Protein AF-A0AAV8ZJB0-F1 (afdb_monomer_lite)

Radius of gyration: 36.7 Å; chains: 1; bounding box: 81×64×107 Å

Sequence (164 aa):
MRLKRAVAIFGSLIIILVVFIMYTAKDLTGFPNRKSSIAQDFEDNKWLHFEDRIKQLEDDLNKHHNAVFEIKEAMKNMLQPSSSTHSLKNKSVPFAANASRKRFAVSEMMYDVSCPIQVNFVPTTNVQMLDLYKTLSFENIDGGPWKQGWRIEVDEKTGTGTTS

pLDDT: mean 71.05, std 18.69, range [31.94, 96.5]

Structure (mmCIF, N/CA/C/O backbone):
data_AF-A0AAV8ZJB0-F1
#
_entry.id   AF-A0AAV8ZJB0-F1
#
loop_
_atom_site.group_PDB
_atom_site.id
_atom_site.type_symbol
_atom_site.label_atom_id
_atom_site.label_alt_id
_atom_site.label_comp_id
_atom_site.label_asym_id
_atom_site.label_entity_id
_atom_site.label_seq_id
_atom_site.pdbx_PDB_ins_code
_atom_site.Cartn_x
_atom_site.Cartn_y
_atom_site.Cartn_z
_atom_site.occupancy
_atom_site.B_iso_or_equiv
_atom_site.auth_seq_id
_atom_site.auth_comp_id
_atom_site.auth_asym_id
_atom_site.auth_atom_id
_atom_site.pdbx_PDB_model_num
ATOM 1 N N . MET A 1 1 ? 44.303 39.903 21.832 1.00 56.16 1 MET A N 1
ATOM 2 C CA . MET A 1 1 ? 44.467 38.438 21.626 1.00 56.16 1 MET A CA 1
ATOM 3 C C . MET A 1 1 ? 43.219 37.614 21.954 1.00 56.16 1 MET A C 1
ATOM 5 O O . MET A 1 1 ? 42.983 36.633 21.266 1.00 56.16 1 MET A O 1
ATOM 9 N N . ARG A 1 2 ? 42.396 37.998 22.946 1.00 60.81 2 ARG A N 1
ATOM 10 C CA . ARG A 1 2 ? 41.149 37.285 23.299 1.00 60.81 2 ARG A CA 1
ATOM 11 C C . ARG A 1 2 ? 40.050 37.382 22.228 1.00 60.81 2 ARG A C 1
ATOM 13 O O . ARG A 1 2 ? 39.393 36.389 21.964 1.00 60.81 2 ARG A O 1
ATOM 20 N N . LEU A 1 3 ? 39.946 38.523 21.538 1.00 67.56 3 LEU A N 1
ATOM 21 C CA . LEU A 1 3 ? 38.965 38.731 20.462 1.00 67.56 3 LEU A CA 1
ATOM 22 C C . LEU A 1 3 ? 39.225 37.833 19.237 1.00 67.56 3 LEU A C 1
ATOM 24 O O . LEU A 1 3 ? 38.310 37.200 18.733 1.00 67.56 3 LEU A O 1
ATOM 28 N N . LYS A 1 4 ? 40.492 37.689 18.819 1.00 74.00 4 LYS A N 1
ATOM 29 C CA . LYS A 1 4 ? 40.881 36.781 17.721 1.00 74.00 4 LYS A CA 1
ATOM 30 C C . LYS A 1 4 ? 40.613 35.308 18.064 1.00 74.00 4 LYS A C 1
ATOM 32 O O . LYS A 1 4 ? 40.209 34.542 17.200 1.00 74.00 4 LYS A O 1
ATOM 37 N N . ARG A 1 5 ? 40.799 34.926 19.335 1.00 75.50 5 ARG A N 1
ATOM 38 C CA . ARG A 1 5 ? 40.480 33.579 19.837 1.00 75.50 5 ARG A CA 1
ATOM 39 C C . ARG A 1 5 ? 38.969 33.342 19.915 1.00 75.50 5 ARG A C 1
ATOM 41 O O . ARG A 1 5 ? 38.524 32.274 19.527 1.00 75.50 5 ARG A O 1
ATOM 48 N N . ALA A 1 6 ? 38.187 34.338 20.336 1.00 76.88 6 ALA A N 1
ATOM 49 C CA . ALA A 1 6 ? 36.728 34.252 20.349 1.00 76.88 6 ALA A CA 1
ATOM 50 C C . ALA A 1 6 ? 36.163 34.075 18.932 1.00 76.88 6 ALA A C 1
ATOM 52 O O . ALA A 1 6 ? 35.392 33.153 18.702 1.00 76.88 6 ALA A O 1
ATOM 53 N N . VAL A 1 7 ? 36.618 34.876 17.962 1.00 82.75 7 VAL A N 1
ATOM 54 C CA . VAL A 1 7 ? 36.189 34.756 16.555 1.00 82.75 7 VAL A CA 1
ATOM 55 C C . VAL A 1 7 ? 36.525 33.377 15.975 1.00 82.75 7 VAL A C 1
ATOM 57 O O . VAL A 1 7 ? 35.694 32.786 15.293 1.00 82.75 7 VAL A O 1
ATOM 60 N N . ALA A 1 8 ? 37.698 32.821 16.295 1.00 86.12 8 ALA A N 1
ATOM 61 C CA . ALA A 1 8 ? 38.072 31.474 15.862 1.00 86.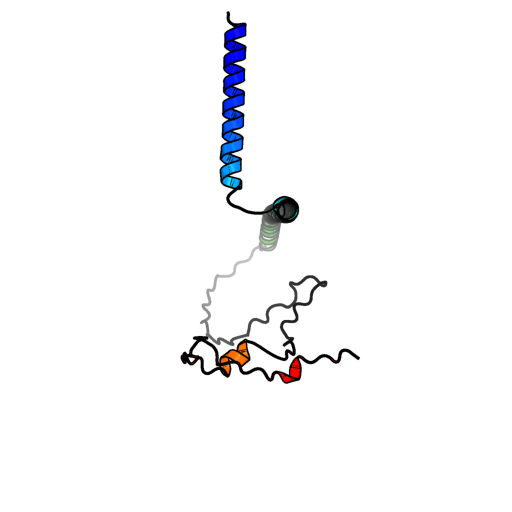12 8 ALA A CA 1
ATOM 62 C C . ALA A 1 8 ? 37.187 30.376 16.486 1.00 86.12 8 ALA A C 1
ATOM 64 O O . ALA A 1 8 ? 36.803 29.431 15.800 1.00 86.12 8 ALA A O 1
ATOM 65 N N . ILE A 1 9 ? 36.830 30.512 17.768 1.00 87.38 9 ILE A N 1
ATOM 66 C CA . ILE A 1 9 ? 35.954 29.560 18.466 1.00 87.38 9 ILE A CA 1
ATOM 67 C C . ILE A 1 9 ? 34.535 29.614 17.891 1.00 87.38 9 ILE A C 1
ATOM 69 O O . ILE A 1 9 ? 33.976 28.569 17.570 1.00 87.38 9 ILE A O 1
ATOM 73 N N . PHE A 1 10 ? 33.980 30.813 17.692 1.00 90.06 10 PHE A N 1
ATOM 74 C CA . PHE A 1 10 ? 32.662 30.984 17.074 1.00 90.06 10 PHE A CA 1
ATOM 75 C C . PHE A 1 10 ? 32.628 30.459 15.633 1.00 90.06 10 PHE A C 1
ATOM 77 O O . PHE A 1 10 ? 31.677 29.777 15.261 1.00 90.06 10 PHE A O 1
ATOM 84 N N . GLY A 1 11 ? 33.680 30.702 14.844 1.00 89.44 11 GLY A N 1
ATOM 85 C CA . GLY A 1 11 ? 33.794 30.162 13.487 1.00 89.44 11 GLY A CA 1
ATOM 86 C C . GLY A 1 11 ? 33.815 28.631 13.458 1.00 89.44 11 GLY A C 1
ATOM 87 O O . GLY A 1 11 ? 33.096 28.024 12.670 1.00 89.44 11 GLY A O 1
ATOM 88 N N . SER A 1 12 ? 34.573 28.003 14.362 1.00 91.62 12 SER A N 1
ATOM 89 C CA . SER A 1 12 ? 34.604 26.540 14.500 1.00 91.62 12 SER A CA 1
ATOM 90 C C . SER A 1 12 ? 33.231 25.967 14.870 1.00 91.62 12 SER A C 1
ATOM 92 O O . SER A 1 12 ? 32.779 24.998 14.267 1.00 91.62 12 SER A O 1
ATOM 94 N N . LEU A 1 13 ? 32.519 26.611 15.801 1.00 93.31 13 LEU A N 1
ATOM 95 C CA . LEU A 1 13 ? 31.187 26.185 16.239 1.00 93.31 13 LEU A CA 1
ATOM 96 C C . LEU A 1 13 ? 30.162 26.233 15.095 1.00 93.31 13 LEU A C 1
ATOM 98 O O . LEU A 1 13 ? 29.385 25.297 14.923 1.00 93.31 13 LEU A O 1
ATOM 102 N N . ILE A 1 14 ? 30.208 27.284 14.272 1.00 93.62 14 ILE A N 1
ATOM 103 C CA . ILE A 1 14 ? 29.358 27.414 13.081 1.00 93.62 14 ILE A CA 1
ATOM 104 C C . ILE A 1 14 ? 29.688 26.322 12.059 1.00 93.62 14 ILE A C 1
ATOM 106 O O . ILE A 1 14 ? 28.777 25.703 11.519 1.00 93.62 14 ILE A O 1
ATOM 110 N N . ILE A 1 15 ? 30.971 26.038 11.818 1.00 93.25 15 ILE A N 1
ATOM 111 C CA . ILE A 1 15 ? 31.389 24.979 10.888 1.00 93.25 15 ILE A CA 1
ATOM 112 C C . ILE A 1 15 ? 30.902 23.607 11.369 1.00 93.25 15 ILE A C 1
ATOM 114 O O . ILE A 1 15 ? 30.358 22.846 10.573 1.00 93.25 15 ILE A O 1
ATOM 118 N N . ILE A 1 16 ? 31.033 23.303 12.663 1.00 93.88 16 ILE A N 1
ATOM 119 C CA . ILE A 1 16 ? 30.534 22.050 13.249 1.00 93.88 16 ILE A CA 1
ATOM 120 C C . ILE A 1 16 ? 29.013 21.945 13.083 1.00 93.88 16 ILE A C 1
ATOM 122 O O . ILE A 1 16 ? 28.514 20.896 12.683 1.00 93.88 16 ILE A O 1
ATOM 126 N N . LEU A 1 17 ? 28.280 23.034 13.328 1.00 93.44 17 LEU A N 1
ATOM 127 C CA . LEU A 1 17 ? 26.827 23.083 13.161 1.00 93.44 17 LEU A CA 1
ATOM 128 C C . LEU A 1 17 ? 26.417 22.859 11.695 1.00 93.44 17 LEU A C 1
ATOM 130 O O . LEU A 1 17 ? 25.499 22.089 11.425 1.00 93.44 17 LEU A O 1
ATOM 134 N N . VAL A 1 18 ? 27.135 23.455 10.740 1.00 92.44 18 VAL A N 1
ATOM 135 C CA . VAL A 1 18 ? 26.908 23.244 9.299 1.00 92.44 18 VAL A CA 1
ATOM 136 C C . VAL A 1 18 ? 27.193 21.796 8.892 1.00 92.44 18 VAL A C 1
ATOM 138 O O . VAL A 1 18 ? 26.409 21.203 8.152 1.00 92.44 18 VAL A O 1
ATOM 141 N N . VAL A 1 19 ? 28.275 21.195 9.394 1.00 91.19 19 VAL A N 1
ATOM 142 C CA . VAL A 1 19 ? 28.604 19.783 9.135 1.00 91.19 19 VAL A CA 1
ATOM 143 C C . VAL A 1 19 ? 27.541 18.857 9.725 1.00 91.19 19 VAL A C 1
ATOM 145 O O . VAL A 1 19 ? 27.148 17.899 9.063 1.00 91.19 19 VAL A O 1
ATOM 148 N N . PHE A 1 20 ? 27.029 19.163 10.919 1.00 90.31 20 PHE A N 1
ATOM 149 C CA . PHE A 1 20 ? 25.952 18.406 11.555 1.00 90.31 20 PHE A CA 1
ATOM 150 C C . PHE A 1 20 ? 24.658 18.455 10.732 1.00 90.31 20 PHE A C 1
ATOM 152 O O . PHE A 1 20 ? 24.091 17.406 10.445 1.00 90.31 20 PHE A O 1
ATOM 159 N N . ILE A 1 21 ? 24.240 19.641 10.269 1.00 87.38 21 ILE A N 1
ATOM 160 C CA . ILE A 1 21 ? 23.072 19.794 9.382 1.00 87.38 21 ILE A CA 1
ATOM 161 C C . ILE A 1 21 ? 23.279 19.043 8.064 1.00 87.38 21 ILE A C 1
ATOM 163 O O . ILE A 1 21 ? 22.363 18.399 7.564 1.00 87.38 21 ILE A O 1
ATOM 167 N N . MET A 1 22 ? 24.479 19.096 7.483 1.00 86.19 22 MET A N 1
ATOM 168 C CA . MET A 1 22 ? 24.762 18.363 6.250 1.00 86.19 22 MET A CA 1
ATOM 169 C C . MET A 1 22 ? 24.740 16.843 6.478 1.00 86.19 22 MET A C 1
ATOM 171 O O . MET A 1 22 ? 24.302 16.107 5.599 1.00 86.19 22 MET A O 1
ATOM 175 N N . TYR A 1 23 ? 25.207 16.366 7.634 1.00 85.44 23 TYR A N 1
ATOM 176 C CA . TYR A 1 23 ? 25.186 14.950 8.000 1.00 85.44 23 TYR A CA 1
ATOM 177 C C . TYR A 1 23 ? 23.753 14.440 8.188 1.00 85.44 23 TYR A C 1
ATOM 179 O O . TYR A 1 23 ? 23.383 13.440 7.579 1.00 85.44 23 TYR A O 1
ATOM 187 N N . THR A 1 24 ? 22.917 15.168 8.936 1.00 78.31 24 THR A N 1
ATOM 188 C CA . THR A 1 24 ? 21.497 14.818 9.102 1.00 78.31 24 THR A CA 1
ATOM 189 C C . THR A 1 24 ? 20.728 14.927 7.785 1.00 78.31 24 THR A C 1
ATOM 191 O O . THR A 1 24 ? 19.907 14.069 7.477 1.00 78.31 24 THR A O 1
ATOM 194 N N . ALA A 1 25 ? 21.039 15.921 6.947 1.00 75.19 25 ALA A N 1
ATOM 195 C CA . ALA A 1 25 ? 20.484 16.019 5.601 1.00 75.19 25 ALA A CA 1
ATOM 196 C C . ALA A 1 25 ? 20.917 14.845 4.713 1.00 75.19 25 ALA A C 1
ATOM 198 O O . ALA A 1 25 ? 20.111 14.374 3.919 1.00 75.19 25 ALA A O 1
ATOM 199 N N . LYS A 1 26 ? 22.154 14.342 4.848 1.00 71.19 26 LYS A N 1
ATOM 200 C CA . LYS A 1 26 ? 22.612 13.156 4.114 1.00 71.19 26 LYS A CA 1
ATOM 201 C C . LYS A 1 26 ? 21.835 11.899 4.507 1.00 71.19 26 LYS A C 1
ATOM 203 O O . LYS A 1 26 ? 21.437 11.162 3.606 1.00 71.19 26 LYS A O 1
ATOM 208 N N . ASP A 1 27 ? 21.551 11.725 5.798 1.00 66.56 27 ASP A N 1
ATOM 209 C CA . ASP A 1 27 ? 20.654 10.672 6.303 1.00 66.56 27 ASP A CA 1
ATOM 210 C C . ASP A 1 27 ? 19.227 10.819 5.738 1.00 66.56 27 ASP A C 1
ATOM 212 O O . ASP A 1 27 ? 18.593 9.832 5.375 1.00 66.56 27 ASP A O 1
ATOM 216 N N . LEU A 1 28 ? 18.743 12.054 5.550 1.00 57.72 28 LEU A N 1
ATOM 217 C CA . LEU A 1 28 ? 17.454 12.334 4.898 1.00 57.72 28 LEU A CA 1
ATOM 218 C C . LEU A 1 28 ? 17.483 12.210 3.360 1.00 57.72 28 LEU A C 1
ATOM 220 O O . LEU A 1 28 ? 16.437 12.025 2.737 1.00 57.72 28 LEU A O 1
ATOM 224 N N . THR A 1 29 ? 18.649 12.314 2.714 1.00 56.25 29 THR A N 1
ATOM 225 C CA . THR A 1 29 ? 18.777 12.222 1.245 1.00 56.25 29 THR A CA 1
ATOM 226 C C . THR A 1 29 ? 18.780 10.790 0.700 1.00 56.25 29 THR A C 1
ATOM 228 O O . THR A 1 29 ? 18.816 10.613 -0.516 1.00 56.25 29 THR A O 1
ATOM 231 N N . GLY A 1 30 ? 18.635 9.772 1.559 1.00 56.34 30 GLY A N 1
ATOM 232 C CA . GLY A 1 30 ? 18.388 8.366 1.193 1.00 56.34 30 GLY A CA 1
ATOM 233 C C . GLY A 1 30 ? 17.010 8.058 0.567 1.00 56.34 30 GLY A C 1
ATOM 234 O O . GLY A 1 30 ? 16.672 6.886 0.442 1.00 56.34 30 GLY A O 1
ATOM 235 N N . PHE A 1 31 ? 16.275 9.095 0.124 1.00 49.78 31 PHE A N 1
ATOM 236 C CA . PHE A 1 31 ? 14.951 9.141 -0.537 1.00 49.78 31 PHE A CA 1
ATOM 237 C C . PHE A 1 31 ? 13.689 8.927 0.341 1.00 49.78 31 PHE A C 1
ATOM 239 O O . PHE A 1 31 ? 13.738 8.125 1.268 1.00 49.78 31 PHE A O 1
ATOM 246 N N . PRO A 1 32 ? 12.508 9.519 -0.009 1.00 56.25 32 PRO A N 1
ATOM 247 C CA . PRO A 1 32 ? 12.235 10.454 -1.112 1.00 56.25 32 PRO A CA 1
ATOM 248 C C . PRO A 1 32 ? 11.361 11.692 -0.777 1.00 56.25 32 PRO A C 1
ATOM 250 O O . PRO A 1 32 ? 10.536 11.716 0.127 1.00 56.25 32 PRO A O 1
ATOM 253 N N . ASN A 1 33 ? 11.393 12.622 -1.736 1.00 43.00 33 ASN A N 1
ATOM 254 C CA . ASN A 1 33 ? 10.253 13.396 -2.237 1.00 43.00 33 ASN A CA 1
ATOM 255 C C . ASN A 1 33 ? 9.746 14.610 -1.440 1.00 43.00 33 ASN A C 1
ATOM 257 O O . ASN A 1 33 ? 9.177 14.515 -0.361 1.00 43.00 33 ASN A O 1
ATOM 261 N N . ARG A 1 34 ? 9.695 15.732 -2.165 1.00 46.00 34 ARG A N 1
ATOM 262 C CA . ARG A 1 34 ? 8.946 16.984 -1.929 1.00 46.00 34 ARG A CA 1
ATOM 263 C C . ARG A 1 34 ? 7.438 16.809 -1.616 1.00 46.00 34 ARG A C 1
ATOM 265 O O . ARG A 1 34 ? 6.736 17.799 -1.455 1.00 46.00 34 ARG A O 1
ATOM 272 N N . LYS A 1 35 ? 6.940 15.567 -1.556 1.00 48.97 35 LYS A N 1
ATOM 273 C CA . LYS A 1 35 ? 5.609 15.181 -1.065 1.00 48.97 35 LYS A CA 1
ATOM 274 C C . LYS A 1 35 ? 5.538 15.132 0.465 1.00 48.97 35 LYS A C 1
ATOM 276 O O . LYS A 1 35 ? 4.428 15.120 0.987 1.00 48.97 35 LYS A O 1
ATOM 281 N N . SER A 1 36 ? 6.678 15.120 1.166 1.00 55.78 36 SER A N 1
ATOM 282 C CA . SER A 1 36 ? 6.693 15.061 2.627 1.00 55.78 36 SER A CA 1
ATOM 283 C C . SER A 1 36 ? 6.035 16.282 3.255 1.00 55.78 36 SER A C 1
ATOM 285 O O . SER A 1 36 ? 5.207 16.068 4.105 1.00 55.78 36 SER A O 1
ATOM 287 N N . SER A 1 37 ? 6.260 17.521 2.800 1.00 58.62 37 SER A N 1
ATOM 288 C CA . SER A 1 37 ? 5.660 18.700 3.464 1.00 58.62 37 SER A CA 1
ATOM 289 C C . SER A 1 37 ? 4.126 18.661 3.498 1.00 58.62 37 SER A C 1
ATOM 291 O O . SER A 1 37 ? 3.552 18.810 4.559 1.00 58.62 37 SER A O 1
ATOM 293 N N . ILE A 1 38 ? 3.451 18.383 2.375 1.00 58.09 38 ILE A N 1
ATOM 294 C CA . ILE A 1 38 ? 1.973 18.365 2.329 1.00 58.09 38 ILE A CA 1
ATOM 295 C C . ILE A 1 38 ? 1.403 17.126 3.037 1.00 58.09 38 ILE A C 1
ATOM 297 O O . ILE A 1 38 ? 0.360 17.205 3.680 1.00 58.09 38 ILE A O 1
ATOM 301 N N . ALA A 1 39 ? 2.071 15.973 2.926 1.00 62.38 39 ALA A N 1
ATOM 302 C CA . ALA A 1 39 ? 1.658 14.765 3.638 1.00 62.38 39 ALA A CA 1
ATOM 303 C C . ALA A 1 39 ? 1.926 14.865 5.149 1.00 62.38 39 ALA A C 1
ATOM 305 O O . ALA A 1 39 ? 1.146 14.348 5.935 1.00 62.38 39 ALA A O 1
ATOM 306 N N . GLN A 1 40 ? 2.996 15.550 5.544 1.00 66.06 40 GLN A N 1
ATOM 307 C CA . GLN A 1 40 ? 3.388 15.803 6.925 1.00 66.06 40 GLN A CA 1
ATOM 308 C C . GLN A 1 40 ? 2.458 16.836 7.553 1.00 66.06 40 GLN A C 1
ATOM 310 O O . GLN A 1 40 ? 1.916 16.553 8.607 1.00 66.06 40 GLN A O 1
ATOM 315 N N . ASP A 1 41 ? 2.127 17.927 6.853 1.00 65.25 41 ASP A N 1
ATOM 316 C CA . ASP A 1 41 ? 1.102 18.875 7.303 1.00 65.25 41 ASP A CA 1
ATOM 317 C C . ASP A 1 41 ? -0.262 18.172 7.459 1.00 65.25 41 ASP A C 1
ATOM 319 O O . ASP A 1 41 ? -0.995 18.419 8.414 1.00 65.25 41 ASP A O 1
ATOM 323 N N . PHE A 1 42 ? -0.632 17.260 6.553 1.00 68.62 42 PHE A N 1
ATOM 324 C CA . PHE A 1 42 ? -1.878 16.489 6.663 1.00 68.62 42 PHE A CA 1
ATOM 325 C C . PHE A 1 42 ? -1.866 15.495 7.837 1.00 68.62 42 PHE A C 1
ATOM 327 O O . PHE A 1 42 ? -2.870 15.371 8.541 1.00 68.62 42 PHE A O 1
ATOM 334 N N . GLU A 1 43 ? -0.750 14.804 8.075 1.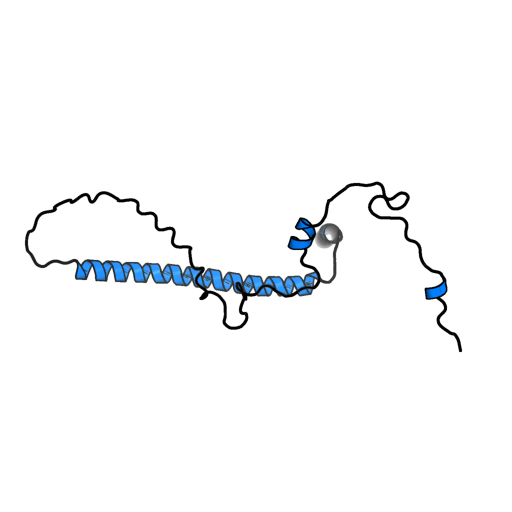00 73.06 43 GLU A N 1
ATOM 335 C CA . GLU A 1 43 ? -0.590 13.904 9.223 1.00 73.06 43 GLU A CA 1
ATOM 336 C C . GLU A 1 43 ? -0.528 14.674 10.550 1.00 73.06 43 GLU A C 1
ATOM 338 O O . GLU A 1 43 ? -1.162 14.241 11.507 1.00 73.06 43 GLU A O 1
ATOM 343 N N . ASP A 1 44 ? 0.091 15.855 10.593 1.00 75.00 44 ASP A N 1
ATOM 344 C CA . ASP A 1 44 ? 0.116 16.737 11.765 1.00 75.00 44 ASP A CA 1
ATOM 345 C C . ASP A 1 44 ? -1.297 17.246 12.104 1.00 75.00 44 ASP A C 1
ATOM 347 O O . ASP A 1 44 ? -1.711 17.232 13.263 1.00 75.00 44 ASP A O 1
ATOM 351 N N . ASN A 1 45 ? -2.097 17.610 11.094 1.00 75.69 45 ASN A N 1
ATOM 352 C CA . ASN A 1 45 ? -3.502 17.993 11.290 1.00 75.69 45 ASN A CA 1
ATOM 353 C C . ASN A 1 45 ? -4.363 16.827 11.808 1.00 75.69 45 ASN A C 1
ATOM 355 O O . ASN A 1 45 ? -5.246 17.025 12.647 1.00 75.69 45 ASN A O 1
ATOM 359 N N . LYS A 1 46 ? -4.113 15.597 11.340 1.00 79.56 46 LYS A N 1
ATOM 360 C CA . LYS A 1 46 ? -4.788 14.398 11.867 1.00 79.56 46 LYS A CA 1
ATOM 361 C C . LYS A 1 46 ? -4.335 14.095 13.287 1.00 79.56 46 LYS A C 1
ATOM 363 O O . LYS A 1 46 ? -5.169 13.755 14.122 1.00 79.56 46 LYS A O 1
ATOM 368 N N . TRP A 1 47 ? -3.042 14.235 13.559 1.00 86.19 47 TRP A N 1
ATOM 369 C CA . TRP A 1 47 ? -2.451 14.003 14.868 1.00 86.19 47 TRP A CA 1
ATOM 370 C C . TRP A 1 47 ? -3.026 14.952 15.919 1.00 86.19 47 TRP A C 1
ATOM 372 O O . TRP A 1 47 ? -3.477 14.494 16.965 1.00 86.19 47 TRP A O 1
ATOM 382 N N . LEU A 1 48 ? -3.126 16.247 15.604 1.00 79.31 48 LEU A N 1
ATOM 383 C CA . LEU A 1 48 ? -3.749 17.241 16.483 1.00 79.31 48 LEU A CA 1
ATOM 384 C C . LEU A 1 48 ? -5.202 16.892 16.814 1.00 79.31 48 LEU A C 1
ATOM 386 O O . LEU A 1 48 ? -5.617 17.005 17.965 1.00 79.31 48 LEU A O 1
ATOM 390 N N . HIS A 1 49 ? -5.969 16.421 15.827 1.00 82.06 49 HIS A N 1
ATOM 391 C CA . HIS A 1 49 ? -7.335 15.970 16.077 1.00 82.06 49 HIS A CA 1
ATOM 392 C C . HIS A 1 49 ? -7.365 14.722 16.973 1.00 82.06 49 HIS A C 1
ATOM 394 O O . HIS A 1 49 ? -8.226 14.621 17.838 1.00 82.06 49 HIS A O 1
ATOM 400 N N . PHE A 1 50 ? -6.436 13.774 16.820 1.00 89.44 50 PHE A N 1
ATOM 401 C CA . PHE A 1 50 ? -6.366 12.611 17.712 1.00 89.44 50 PHE A CA 1
ATOM 402 C C . PHE A 1 50 ? -5.977 12.980 19.141 1.00 89.44 50 PHE A C 1
ATOM 404 O O . PHE A 1 50 ? -6.567 12.453 20.081 1.00 89.44 50 PHE A O 1
ATOM 411 N N . GLU A 1 51 ? -5.031 13.895 19.314 1.00 88.19 51 GLU A N 1
ATOM 412 C CA . GLU A 1 51 ? -4.601 14.347 20.633 1.00 88.19 51 GLU A CA 1
ATOM 413 C C . GLU A 1 51 ? -5.721 15.086 21.376 1.00 88.19 51 GLU A C 1
ATOM 415 O O . GLU A 1 51 ? -5.981 14.793 22.544 1.00 88.19 51 GLU A O 1
ATOM 420 N N . ASP A 1 52 ? -6.464 15.953 20.682 1.00 89.19 52 ASP A N 1
ATOM 421 C CA . ASP A 1 52 ? -7.651 16.611 21.236 1.00 89.19 52 ASP A CA 1
ATOM 422 C C . ASP A 1 52 ? -8.720 15.592 21.661 1.00 89.19 52 ASP A C 1
ATOM 424 O O . ASP A 1 52 ? -9.269 15.675 22.759 1.00 89.19 52 ASP A O 1
ATOM 428 N N . ARG A 1 53 ? -8.948 14.549 20.850 1.00 90.44 53 ARG A N 1
ATOM 429 C CA . ARG A 1 53 ? -9.887 13.464 21.182 1.00 90.44 53 ARG A CA 1
ATOM 430 C C . ARG A 1 53 ? -9.443 12.640 22.383 1.00 90.44 53 ARG A C 1
ATOM 432 O O . ARG A 1 53 ? -10.285 12.278 23.199 1.00 90.44 53 ARG A O 1
ATOM 439 N N . ILE A 1 54 ? -8.152 12.338 22.506 1.00 89.44 54 ILE A N 1
ATOM 440 C CA . ILE A 1 54 ? -7.605 11.617 23.664 1.00 89.44 54 ILE A CA 1
ATOM 441 C C . ILE A 1 54 ? -7.772 12.461 24.925 1.00 89.44 54 ILE A C 1
ATOM 443 O O . ILE A 1 54 ? -8.251 11.956 25.937 1.00 89.44 54 ILE A O 1
ATOM 447 N N . LYS A 1 55 ? -7.457 13.755 24.846 1.00 90.06 55 LYS A N 1
ATOM 448 C CA . LYS A 1 55 ? -7.618 14.691 25.958 1.00 90.06 55 LYS A CA 1
ATOM 449 C C . LYS A 1 55 ? -9.082 14.865 26.359 1.00 90.06 55 LYS A C 1
ATOM 451 O O . LYS A 1 55 ? -9.390 14.934 27.544 1.00 90.06 55 LYS A O 1
ATOM 456 N N . GLN A 1 56 ? -9.988 14.881 25.384 1.00 89.44 56 GLN A N 1
ATOM 457 C CA . GLN A 1 56 ? -11.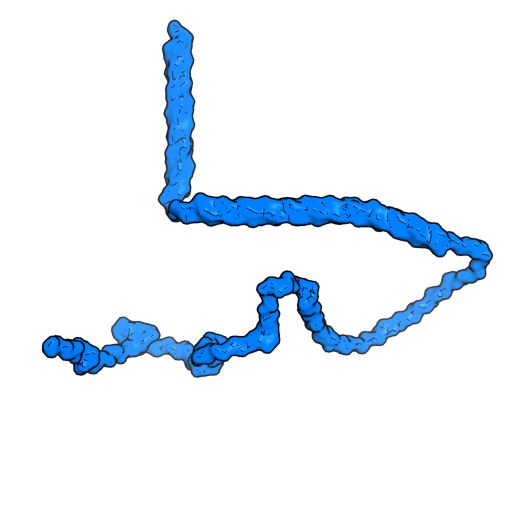428 14.895 25.618 1.00 89.44 56 GLN A CA 1
ATOM 458 C C . GLN A 1 56 ? -11.901 13.609 26.310 1.00 89.44 56 GLN A C 1
ATOM 460 O O . GLN A 1 56 ? -12.713 13.684 27.226 1.00 89.44 56 GLN A O 1
ATOM 465 N N . LEU A 1 57 ? -11.382 12.442 25.912 1.00 89.88 57 LEU A N 1
ATOM 466 C CA . LEU A 1 57 ? -11.674 11.165 26.574 1.00 89.88 57 LEU A CA 1
ATOM 467 C C . LEU A 1 57 ? -11.139 11.120 28.008 1.00 89.88 57 LEU A C 1
ATOM 469 O O . LEU A 1 57 ? -11.798 10.570 28.885 1.00 89.88 57 LEU A O 1
ATOM 473 N N . GLU A 1 58 ? -9.952 11.671 28.250 1.00 87.06 58 GLU A N 1
ATOM 474 C CA . GLU A 1 58 ? -9.364 11.755 29.586 1.00 87.06 58 GLU A CA 1
ATOM 475 C C . GLU A 1 58 ? -10.176 12.682 30.497 1.00 87.06 58 GLU A C 1
ATOM 477 O O . GLU A 1 58 ? -10.496 12.303 31.626 1.00 87.06 58 GLU A O 1
ATOM 482 N N . ASP A 1 59 ? -10.570 13.858 29.996 1.00 86.50 59 ASP A N 1
ATOM 483 C CA . ASP A 1 59 ? -11.428 14.792 30.728 1.00 86.50 59 ASP A CA 1
ATOM 484 C C . ASP A 1 59 ? -12.793 14.162 31.029 1.00 86.50 59 ASP A C 1
ATOM 486 O O . ASP A 1 59 ? -13.254 14.212 32.168 1.00 86.50 59 ASP A O 1
ATOM 490 N N . ASP A 1 60 ? -13.403 13.482 30.052 1.00 83.12 60 ASP A N 1
ATOM 491 C CA . ASP A 1 60 ? -14.681 12.789 30.226 1.00 83.12 60 ASP A CA 1
ATOM 492 C C . ASP A 1 60 ? -14.571 11.634 31.234 1.00 83.12 60 ASP A C 1
ATOM 494 O O . ASP A 1 60 ? -15.372 11.538 32.162 1.00 83.12 60 ASP A O 1
ATOM 498 N N . LEU A 1 61 ? -13.520 10.811 31.161 1.00 80.75 61 LEU A N 1
ATOM 499 C CA . LEU A 1 61 ? -13.275 9.737 32.129 1.00 80.75 61 LEU A CA 1
ATOM 500 C C . LEU A 1 61 ? -13.071 10.281 33.553 1.00 80.75 61 LEU A C 1
ATOM 502 O O . LEU A 1 61 ? -13.605 9.722 34.517 1.00 80.75 61 LEU A O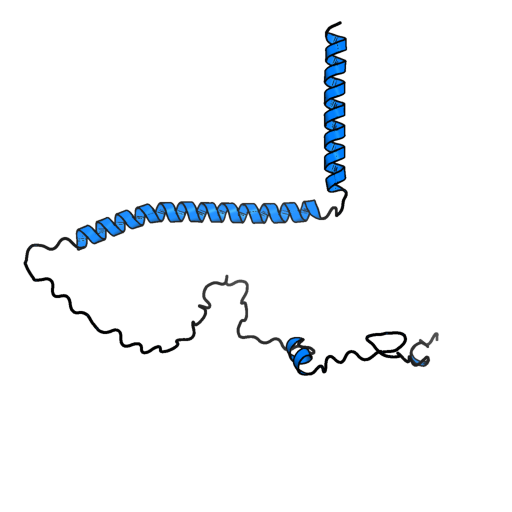 1
ATOM 506 N N . ASN A 1 62 ? -12.333 11.383 33.693 1.00 77.38 62 ASN A N 1
ATOM 507 C CA . ASN A 1 62 ? -12.125 12.052 34.974 1.00 77.38 62 ASN A CA 1
ATOM 508 C C . ASN A 1 62 ? -13.441 12.638 35.522 1.00 77.38 62 ASN A C 1
ATOM 510 O O . ASN A 1 62 ? -13.750 12.508 36.708 1.00 77.38 62 ASN A O 1
ATOM 514 N N . LYS A 1 63 ? -14.280 13.197 34.645 1.00 71.06 63 LYS A N 1
ATOM 515 C CA . LYS A 1 63 ? -15.618 13.705 34.976 1.00 71.06 63 LYS A CA 1
ATOM 516 C C . LYS A 1 63 ? -16.570 12.585 35.394 1.00 71.06 63 LYS A C 1
ATOM 518 O O . LYS A 1 63 ? -17.321 12.728 36.359 1.00 71.06 63 LYS A O 1
ATOM 523 N N . HIS A 1 64 ? -16.486 11.435 34.733 1.00 64.38 64 HIS A N 1
ATOM 524 C CA . HIS A 1 64 ? -17.225 10.235 35.097 1.00 64.38 64 HIS A CA 1
ATOM 525 C C . HIS A 1 64 ? -16.758 9.639 36.434 1.00 64.38 64 HIS A C 1
ATOM 527 O O . HIS A 1 64 ? -17.569 9.025 37.122 1.00 64.38 64 HIS A O 1
ATOM 533 N N . HIS A 1 65 ? -15.515 9.866 36.874 1.00 62.19 65 HIS A N 1
ATOM 534 C CA . HIS A 1 65 ? -15.082 9.473 38.222 1.00 62.19 65 HIS A CA 1
ATOM 535 C C . HIS A 1 65 ? -15.848 10.237 39.320 1.00 62.19 65 HIS A C 1
ATOM 537 O O . HIS A 1 65 ? -16.217 9.648 40.338 1.00 62.19 65 HIS A O 1
ATOM 543 N N . ASN A 1 66 ? -16.190 11.508 39.070 1.00 60.59 66 ASN A N 1
ATOM 544 C CA . ASN A 1 66 ? -17.071 12.291 39.944 1.00 60.59 66 ASN A CA 1
ATOM 545 C C . ASN A 1 66 ? -18.531 11.822 39.864 1.00 60.59 66 ASN A C 1
ATOM 547 O O . ASN A 1 66 ? -19.175 11.653 40.898 1.00 60.59 66 ASN A O 1
ATOM 551 N N . ALA A 1 67 ? -19.036 11.514 38.665 1.00 59.53 67 ALA A N 1
ATOM 552 C CA . ALA A 1 67 ? -20.391 10.980 38.503 1.00 59.53 67 ALA A CA 1
ATOM 553 C C . ALA A 1 67 ? -20.558 9.599 39.168 1.00 59.53 67 ALA A C 1
ATOM 555 O O . ALA A 1 67 ? -21.602 9.302 39.742 1.00 59.53 67 ALA A O 1
ATOM 556 N N . VAL A 1 68 ? -19.522 8.755 39.158 1.00 61.53 68 VAL A N 1
ATOM 557 C CA . VAL A 1 68 ? -19.522 7.460 39.858 1.00 61.53 68 VAL A CA 1
ATOM 558 C C . VAL A 1 68 ? -19.537 7.647 41.378 1.00 61.53 68 VAL A C 1
ATOM 560 O O . VAL A 1 68 ? -20.152 6.835 42.070 1.00 61.53 68 VAL A O 1
ATOM 563 N N . PHE A 1 69 ? -18.933 8.712 41.917 1.00 61.16 69 PHE A N 1
ATOM 564 C CA . PHE A 1 69 ? -19.034 9.043 43.342 1.00 61.16 69 PHE A CA 1
ATOM 565 C C . PHE A 1 69 ? -20.449 9.507 43.717 1.00 61.16 69 PHE A C 1
ATOM 567 O O . PHE A 1 69 ? -21.017 8.993 44.680 1.00 61.16 69 PHE A O 1
ATOM 574 N N . GLU A 1 70 ? -21.061 10.376 42.910 1.00 63.31 70 GLU A N 1
ATOM 575 C CA . GLU A 1 70 ? -22.440 10.841 43.112 1.00 63.31 70 GLU A CA 1
ATOM 576 C C . GLU A 1 70 ? -23.471 9.712 42.959 1.00 63.31 70 GLU A C 1
ATOM 578 O O . GLU A 1 70 ? -24.386 9.597 43.771 1.00 63.31 70 GLU A O 1
ATOM 583 N N . ILE A 1 71 ? -23.299 8.810 41.984 1.00 67.56 71 ILE A N 1
ATOM 584 C CA . ILE A 1 71 ? -24.148 7.616 41.828 1.00 67.56 71 ILE A CA 1
ATOM 585 C C . ILE A 1 71 ? -23.932 6.648 42.996 1.00 67.56 71 ILE A C 1
ATOM 587 O O . ILE A 1 71 ? -24.897 6.075 43.501 1.00 67.56 71 ILE A O 1
ATOM 591 N N . LYS A 1 72 ? -22.693 6.471 43.473 1.00 68.75 72 LYS A N 1
ATOM 592 C CA . LYS A 1 72 ? -22.385 5.646 44.653 1.00 68.75 72 LYS A CA 1
ATOM 593 C C . LYS A 1 72 ? -23.018 6.219 45.922 1.00 68.75 72 LYS A C 1
ATOM 595 O O . LYS A 1 72 ? -23.489 5.450 46.758 1.00 68.75 72 LYS A O 1
ATOM 600 N N . GLU A 1 73 ? -23.062 7.540 46.065 1.00 64.25 73 GLU A N 1
ATOM 601 C CA . GLU A 1 73 ? -23.690 8.222 47.196 1.00 64.25 73 GLU A CA 1
ATOM 602 C C . GLU A 1 73 ? -25.223 8.212 47.099 1.00 64.25 73 GLU A C 1
ATOM 604 O O . GLU A 1 73 ? -25.893 7.882 48.078 1.00 64.25 73 GLU A O 1
ATOM 609 N N . ALA A 1 74 ? -25.793 8.418 45.908 1.00 66.81 74 ALA A N 1
ATOM 610 C CA . ALA A 1 74 ? -27.224 8.263 45.648 1.00 66.81 74 ALA A CA 1
ATOM 611 C C . ALA A 1 74 ? -27.697 6.812 45.857 1.00 66.81 74 ALA A C 1
ATOM 613 O O . ALA A 1 74 ? -28.729 6.581 46.488 1.00 66.81 74 ALA A O 1
ATOM 614 N N . MET A 1 75 ? -26.916 5.818 45.418 1.00 62.72 75 MET A N 1
ATOM 615 C CA . MET A 1 75 ? -27.186 4.396 45.654 1.00 62.72 75 MET A CA 1
ATOM 616 C C . MET A 1 75 ? -27.062 4.041 47.140 1.00 62.72 75 MET A C 1
ATOM 618 O O . MET A 1 75 ? -27.879 3.281 47.649 1.00 62.72 75 MET A O 1
ATOM 622 N N . LYS A 1 76 ? -26.096 4.617 47.870 1.00 63.88 76 LYS A N 1
ATOM 623 C CA . LYS A 1 76 ? -25.953 4.426 49.323 1.00 63.88 76 LYS A CA 1
ATOM 624 C C . LYS A 1 76 ? -27.093 5.081 50.117 1.00 63.88 76 LYS A C 1
ATOM 626 O O . LYS A 1 76 ? -27.518 4.512 51.118 1.00 63.88 76 LYS A O 1
ATOM 631 N N . ASN A 1 77 ? -27.613 6.220 49.658 1.00 60.25 77 ASN A N 1
ATOM 632 C CA . ASN A 1 77 ? -28.763 6.901 50.262 1.00 60.25 77 ASN A CA 1
ATOM 633 C C . ASN A 1 77 ? -30.099 6.209 49.937 1.00 60.25 77 ASN A C 1
ATOM 635 O O . ASN A 1 77 ? -30.986 6.188 50.784 1.00 60.25 77 ASN A O 1
ATOM 639 N N . MET A 1 78 ? -30.236 5.575 48.766 1.00 57.00 78 MET A N 1
ATOM 640 C CA . MET A 1 78 ? -31.400 4.730 48.449 1.00 57.00 78 MET A CA 1
ATOM 641 C C . MET A 1 78 ? -31.335 3.332 49.081 1.00 57.00 78 MET A C 1
ATOM 643 O O . MET A 1 78 ? -32.369 2.703 49.289 1.00 57.00 78 MET A O 1
ATOM 647 N N . LEU A 1 79 ? -30.138 2.849 49.429 1.00 54.34 79 LEU A N 1
ATOM 648 C CA . LEU A 1 79 ? -29.916 1.597 50.157 1.00 54.34 79 LEU A CA 1
ATOM 649 C C . LEU A 1 79 ? -29.846 1.812 51.678 1.00 54.34 79 LEU A C 1
ATOM 651 O O . LEU A 1 79 ? -29.206 1.025 52.369 1.00 54.34 79 LEU A O 1
ATOM 655 N N . GLN A 1 80 ? -30.459 2.875 52.204 1.00 48.25 80 GLN A N 1
ATOM 656 C CA . GLN A 1 80 ? -30.651 3.068 53.639 1.00 48.25 80 GLN A CA 1
ATOM 657 C C . GLN A 1 80 ? -32.031 2.493 54.008 1.00 48.25 80 GLN A C 1
ATOM 659 O O . GLN A 1 80 ? -33.046 3.158 53.797 1.00 48.25 80 GLN A O 1
ATOM 664 N N . PRO A 1 81 ? -32.125 1.245 54.512 1.00 43.47 81 PRO A N 1
ATOM 665 C CA . PRO A 1 81 ? -33.390 0.679 54.933 1.00 43.47 81 PRO A CA 1
ATOM 666 C C . PRO A 1 81 ? -33.688 1.240 56.321 1.00 43.47 81 PRO A C 1
ATOM 668 O O . PRO A 1 81 ? -32.918 1.045 57.266 1.00 43.47 81 PRO A O 1
ATOM 671 N N . SER A 1 82 ? -34.828 1.907 56.462 1.00 41.66 82 SER A N 1
ATOM 672 C CA . SER A 1 82 ? -35.502 1.961 57.749 1.00 41.66 82 SER A CA 1
ATOM 673 C C . SER A 1 82 ? -35.648 0.525 58.269 1.00 41.66 82 SER A C 1
ATOM 675 O O . SER A 1 82 ? -36.151 -0.365 57.589 1.00 41.66 82 SER A O 1
ATOM 677 N N . SER A 1 83 ? -35.097 0.301 59.458 1.00 44.00 83 SER A N 1
ATOM 678 C CA . SER A 1 83 ? -35.345 -0.814 60.375 1.00 44.00 83 SER A CA 1
ATOM 679 C C . SER A 1 83 ? -36.402 -1.845 59.941 1.00 44.00 83 SER A C 1
ATOM 681 O O . SER A 1 83 ? -37.599 -1.608 60.088 1.00 44.00 83 SER A O 1
ATOM 683 N N . SER A 1 84 ? -35.971 -3.035 59.521 1.00 37.38 84 SER A N 1
ATOM 684 C CA . SER A 1 84 ? -36.479 -4.311 60.057 1.00 37.38 84 SER A CA 1
ATOM 685 C C . SER A 1 84 ? -35.759 -5.512 59.428 1.00 37.38 84 SER A C 1
ATOM 687 O O . SER A 1 84 ? -35.727 -5.711 58.220 1.00 37.38 84 SER A O 1
ATOM 689 N N . THR A 1 85 ? -35.136 -6.289 60.312 1.00 38.53 85 THR A N 1
ATOM 690 C CA . THR A 1 85 ? -34.850 -7.729 60.243 1.00 38.53 85 THR A CA 1
ATOM 691 C C . THR A 1 85 ? -35.472 -8.479 59.062 1.00 38.53 85 THR A C 1
ATOM 693 O O . THR A 1 85 ? -36.682 -8.599 59.051 1.00 38.53 85 THR A O 1
ATOM 696 N N . HIS A 1 86 ? -34.674 -9.100 58.177 1.00 34.00 86 HIS A N 1
ATOM 697 C CA . HIS A 1 86 ? -34.956 -10.441 57.625 1.00 34.00 86 HIS A CA 1
ATOM 698 C C . HIS A 1 86 ? -33.720 -11.071 56.934 1.00 34.00 86 HIS A C 1
ATOM 700 O O . HIS A 1 86 ? -33.225 -10.612 55.913 1.00 34.00 86 HIS A O 1
ATOM 706 N N . SER A 1 87 ? -33.238 -12.142 57.576 1.00 31.94 87 SER A N 1
ATOM 707 C CA . SER A 1 87 ? -32.386 -13.266 57.143 1.00 31.94 87 SER A CA 1
ATOM 708 C C . SER A 1 87 ? -31.861 -13.319 55.691 1.00 31.94 87 SER A C 1
ATOM 710 O O . SER A 1 87 ? -32.614 -13.490 54.734 1.00 31.94 87 SER A O 1
ATOM 712 N N . LEU A 1 88 ? -30.524 -13.361 55.578 1.00 45.25 88 LEU A N 1
ATOM 713 C CA . LEU A 1 88 ? -29.776 -13.943 54.457 1.00 45.25 88 LEU A CA 1
ATOM 714 C C . LEU A 1 88 ? -30.264 -15.370 54.155 1.00 45.25 88 LEU A C 1
ATOM 716 O O . LEU A 1 88 ? -30.100 -16.273 54.977 1.00 45.25 88 LEU A O 1
ATOM 720 N N . LYS A 1 89 ? -30.773 -15.600 52.942 1.00 42.28 89 LYS A N 1
ATOM 721 C CA . LYS A 1 89 ? -30.962 -16.946 52.390 1.00 42.28 89 LYS A CA 1
ATOM 722 C C . LYS A 1 89 ? -30.276 -17.042 51.030 1.00 42.28 89 LYS A C 1
ATOM 724 O O . LYS A 1 89 ? -30.840 -16.678 50.002 1.00 42.28 89 LYS A O 1
ATOM 729 N N . ASN A 1 90 ? -29.047 -17.555 51.049 1.00 45.81 90 ASN A N 1
ATOM 730 C CA . ASN A 1 90 ? -28.335 -18.012 49.861 1.00 45.81 90 ASN A CA 1
ATOM 731 C C . ASN A 1 90 ? -29.173 -19.091 49.163 1.00 45.81 90 ASN A C 1
ATOM 733 O O . ASN A 1 90 ? -29.381 -20.173 49.713 1.00 45.81 90 ASN A O 1
ATOM 737 N N . LYS A 1 91 ? -29.638 -18.808 47.946 1.00 40.84 91 LYS A N 1
ATOM 738 C CA . LYS A 1 91 ? -30.083 -19.835 47.002 1.00 40.84 91 LYS A CA 1
ATOM 739 C C . LYS A 1 91 ? -29.115 -19.846 45.830 1.00 40.84 91 LYS A C 1
ATOM 741 O O . LYS A 1 91 ? -29.148 -18.967 44.976 1.00 40.84 91 LYS A O 1
ATOM 746 N N . SER A 1 92 ? -28.251 -20.852 45.822 1.00 45.59 92 SER A N 1
ATOM 747 C CA . SER A 1 92 ? -27.547 -21.309 44.632 1.00 45.59 92 SER A CA 1
ATOM 748 C C . SER A 1 92 ? -28.580 -21.751 43.593 1.00 45.59 92 SER A C 1
ATOM 750 O O . SER A 1 92 ? -29.412 -22.619 43.854 1.00 45.59 92 SER A O 1
ATOM 752 N N . VAL A 1 93 ? -28.548 -21.130 42.416 1.00 44.12 93 VAL A N 1
ATOM 753 C CA . VAL A 1 93 ? -29.318 -21.562 41.245 1.00 44.12 93 VAL A CA 1
ATOM 754 C C . VAL A 1 93 ? -28.335 -22.241 40.286 1.00 44.12 93 VAL A C 1
ATOM 756 O O . VAL A 1 93 ? -27.294 -21.651 39.995 1.00 44.12 93 VAL A O 1
ATOM 759 N N . PRO A 1 94 ? -28.602 -23.473 39.817 1.00 43.97 94 PRO A N 1
ATOM 760 C CA . PRO A 1 94 ? -27.712 -24.162 38.894 1.00 43.97 94 PRO A CA 1
ATOM 761 C 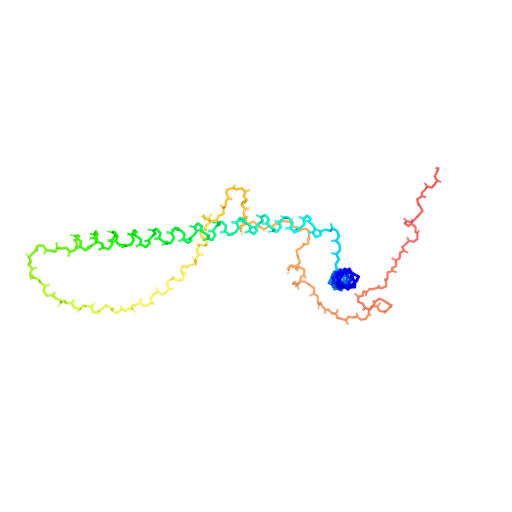C . PRO A 1 94 ? -27.764 -23.501 37.510 1.00 43.97 94 PRO A C 1
ATOM 763 O O . PRO A 1 94 ? -28.833 -23.267 36.948 1.00 43.97 94 PRO A O 1
ATOM 766 N N . PHE A 1 95 ? -26.585 -23.204 36.965 1.00 38.62 95 PHE A N 1
ATOM 767 C CA . PHE A 1 95 ? -26.386 -22.691 35.613 1.00 38.62 95 PHE A CA 1
ATOM 768 C C . PHE A 1 95 ? -26.736 -23.785 34.592 1.00 38.62 95 PHE A C 1
ATOM 770 O O . PHE A 1 95 ? -25.926 -24.661 34.294 1.00 38.62 95 PHE A O 1
ATOM 777 N N . ALA A 1 96 ? -27.963 -23.754 34.071 1.00 41.25 96 ALA A N 1
ATOM 778 C CA . ALA A 1 96 ? -28.348 -24.530 32.901 1.00 41.25 96 ALA A CA 1
ATOM 779 C C . ALA A 1 96 ? -27.820 -23.820 31.644 1.00 41.25 96 ALA A C 1
ATOM 781 O O . ALA A 1 96 ? -28.346 -22.793 31.213 1.00 41.25 96 ALA A O 1
ATOM 782 N N . ALA A 1 97 ? -26.748 -24.368 31.074 1.00 48.69 97 ALA A N 1
ATOM 783 C CA . ALA A 1 97 ? -26.137 -23.908 29.838 1.00 48.69 97 ALA A CA 1
ATOM 784 C C . ALA A 1 97 ? -27.020 -24.252 28.625 1.00 48.69 97 ALA A C 1
ATOM 786 O O . ALA A 1 97 ? -26.803 -25.252 27.952 1.00 48.69 97 ALA A O 1
ATOM 787 N N . ASN A 1 98 ? -27.991 -23.394 28.311 1.00 43.81 98 ASN A N 1
ATOM 788 C CA . ASN A 1 98 ? -28.612 -23.368 26.988 1.00 43.81 98 ASN A CA 1
ATOM 789 C C . ASN A 1 98 ? -27.968 -22.246 26.173 1.00 43.81 98 ASN A C 1
ATOM 791 O O . ASN A 1 98 ? -28.430 -21.107 26.147 1.00 43.81 98 ASN A O 1
ATOM 795 N N . ALA A 1 99 ? -26.855 -22.584 25.519 1.00 47.59 99 ALA A N 1
ATOM 796 C CA . ALA A 1 99 ? -26.153 -21.721 24.580 1.00 47.59 99 ALA A CA 1
ATOM 797 C C . ALA A 1 99 ? -26.970 -21.559 23.285 1.00 47.59 99 ALA A C 1
ATOM 799 O O . ALA A 1 99 ? -26.656 -22.131 22.242 1.00 47.59 99 ALA A O 1
ATOM 800 N N . SER A 1 100 ? -28.023 -20.744 23.330 1.00 46.81 100 SER A N 1
ATOM 801 C CA . SER A 1 100 ? -28.598 -20.155 22.125 1.00 46.81 100 SER A CA 1
ATOM 802 C C . SER A 1 100 ? -27.574 -19.170 21.562 1.00 46.81 100 SER A C 1
ATOM 804 O O . SER A 1 100 ? -27.437 -18.050 22.054 1.00 46.81 100 SER A O 1
ATOM 806 N N . ARG A 1 101 ? -26.813 -19.618 20.558 1.00 51.69 101 ARG A N 1
ATOM 807 C CA . ARG A 1 101 ? -25.841 -18.831 19.791 1.00 51.69 101 ARG A CA 1
ATOM 808 C C . ARG A 1 101 ? -26.571 -17.698 19.059 1.00 51.69 101 ARG A C 1
ATOM 810 O O . ARG A 1 101 ? -26.875 -17.808 17.875 1.00 51.69 101 ARG A O 1
ATOM 817 N N . LYS A 1 102 ? -26.883 -16.609 19.765 1.00 45.19 102 LYS A N 1
ATOM 818 C CA . LYS A 1 102 ? -27.300 -15.357 19.136 1.00 45.19 102 LYS A CA 1
ATOM 819 C C . LYS A 1 102 ? -26.089 -14.831 18.378 1.00 45.19 102 LYS A C 1
ATOM 821 O O . LYS A 1 102 ? -25.083 -14.471 18.983 1.00 45.19 102 LYS A O 1
ATOM 826 N N . ARG A 1 103 ? -26.168 -14.865 17.044 1.00 48.62 103 ARG A N 1
ATOM 827 C CA . ARG A 1 103 ? -25.231 -14.146 16.180 1.00 48.62 103 ARG A CA 1
ATOM 828 C C . ARG A 1 103 ? -25.243 -12.697 16.646 1.00 48.62 103 ARG A C 1
ATOM 830 O O . ARG A 1 103 ? -26.313 -12.106 16.768 1.00 48.62 103 ARG A O 1
ATOM 837 N N . PHE A 1 104 ? -24.067 -12.184 16.974 1.00 44.91 104 PHE A N 1
ATOM 838 C CA . PHE A 1 104 ? -23.869 -10.790 17.316 1.00 44.91 104 PHE A CA 1
ATOM 839 C C . PHE A 1 104 ? -24.295 -9.982 16.087 1.00 44.91 104 PHE A C 1
ATOM 841 O O . PHE A 1 104 ? -23.601 -9.992 15.072 1.00 44.91 104 PHE A O 1
ATOM 848 N N . ALA A 1 105 ? -25.490 -9.391 16.123 1.00 52.75 105 ALA A N 1
ATOM 849 C CA . ALA A 1 105 ? -25.848 -8.370 15.158 1.00 52.75 105 ALA A CA 1
ATOM 850 C C . ALA A 1 105 ? -24.885 -7.221 15.443 1.00 52.75 105 ALA A C 1
ATOM 852 O O . ALA A 1 105 ? -24.978 -6.583 16.492 1.00 52.75 105 ALA A O 1
ATOM 853 N N . VAL A 1 106 ? -23.889 -7.059 14.571 1.00 54.28 106 VAL A N 1
ATOM 854 C CA . VAL A 1 106 ? -23.018 -5.889 14.573 1.00 54.28 106 VAL A CA 1
ATOM 855 C C . VAL A 1 106 ? -23.960 -4.696 14.530 1.00 54.28 106 VAL A C 1
ATOM 857 O O . VAL A 1 106 ? -24.715 -4.540 13.574 1.00 54.28 106 VAL A O 1
ATOM 860 N N . SER A 1 107 ? -24.007 -3.955 15.634 1.00 46.62 107 SER A N 1
ATOM 861 C CA . SER A 1 107 ? -24.867 -2.791 15.776 1.00 46.62 107 SER A CA 1
ATOM 862 C C . SER A 1 107 ? -24.501 -1.812 14.668 1.00 46.62 107 SER A C 1
ATOM 864 O O . SER A 1 107 ? -23.412 -1.243 14.669 1.00 46.62 107 SER A O 1
ATOM 866 N N . GLU A 1 108 ? -25.410 -1.638 13.717 1.00 54.00 108 GLU A N 1
ATOM 867 C CA . GLU A 1 108 ? -25.307 -0.747 12.557 1.00 54.00 108 GLU A CA 1
ATOM 868 C C . GLU A 1 108 ? -25.390 0.744 12.960 1.00 54.00 108 GLU A C 1
ATOM 870 O O . GLU A 1 108 ? -25.728 1.603 12.158 1.00 54.00 108 GLU A O 1
ATOM 875 N N . MET A 1 109 ? -25.104 1.075 14.224 1.00 49.34 109 MET A N 1
ATOM 876 C CA . MET A 1 109 ? -25.271 2.412 14.807 1.00 49.34 109 MET A CA 1
ATOM 877 C C . MET A 1 109 ? -23.943 3.027 15.261 1.00 49.34 109 MET A C 1
ATOM 879 O O . MET A 1 109 ? -23.890 3.721 16.273 1.00 49.34 109 MET A O 1
ATOM 883 N N . MET A 1 110 ? -22.851 2.753 14.546 1.00 50.56 110 MET A N 1
ATOM 884 C CA . MET A 1 110 ? -21.544 3.349 14.845 1.00 50.56 110 MET A CA 1
ATOM 885 C C . MET A 1 110 ? -20.824 3.844 13.586 1.00 50.56 110 MET A C 1
ATOM 887 O O . MET A 1 110 ? -19.605 3.753 13.487 1.00 50.56 110 MET A O 1
ATOM 891 N N . TYR A 1 111 ? -21.575 4.364 12.614 1.00 55.81 111 TYR A N 1
ATOM 892 C CA . TYR A 1 111 ? -21.001 5.046 11.457 1.00 55.81 111 TYR A CA 1
ATOM 893 C C . TYR A 1 111 ? -21.738 6.362 11.220 1.00 55.81 111 TYR A C 1
ATOM 895 O O . TYR A 1 111 ? -22.966 6.411 11.209 1.00 55.81 111 TYR A O 1
ATOM 903 N N . ASP A 1 112 ? -20.951 7.429 11.104 1.00 54.28 112 ASP A N 1
ATOM 904 C CA . ASP A 1 112 ? -21.397 8.769 10.740 1.00 54.28 112 ASP A CA 1
ATOM 905 C C . ASP A 1 112 ? -22.266 8.716 9.470 1.00 54.28 112 ASP A C 1
ATOM 907 O O . ASP A 1 112 ? -21.953 8.009 8.508 1.00 54.28 112 ASP A O 1
ATOM 911 N N . VAL A 1 113 ? -23.361 9.478 9.476 1.00 59.56 113 VAL A N 1
ATOM 912 C CA . VAL A 1 113 ? -24.462 9.479 8.489 1.00 59.56 113 VAL A CA 1
ATOM 913 C C . VAL A 1 113 ? -23.988 9.877 7.074 1.00 59.56 113 VAL A C 1
ATOM 915 O O . VAL A 1 113 ? -24.741 9.807 6.107 1.00 59.56 113 VAL A O 1
ATOM 918 N N . SER A 1 114 ? -22.718 10.254 6.930 1.00 64.75 114 SER A N 1
ATOM 919 C CA . SER A 1 114 ? -22.070 10.653 5.681 1.00 64.75 114 SER A CA 1
ATOM 920 C C . SER A 1 114 ? -21.577 9.483 4.807 1.00 64.75 114 SER A C 1
ATOM 922 O O . SER A 1 114 ? -21.504 9.627 3.587 1.00 64.75 114 SER A O 1
ATOM 924 N N . CYS A 1 115 ? -21.286 8.304 5.376 1.00 65.75 115 CYS A N 1
ATOM 925 C CA . CYS A 1 115 ? -20.769 7.160 4.610 1.00 65.75 115 CYS A CA 1
ATOM 926 C C . CYS A 1 115 ? -21.408 5.834 5.055 1.00 65.75 115 CYS A C 1
ATOM 928 O O . CYS A 1 115 ? -20.920 5.208 6.001 1.00 65.75 115 CYS A O 1
ATOM 930 N N . PRO A 1 116 ? -22.450 5.339 4.361 1.00 63.44 116 PRO A N 1
ATOM 931 C CA . PRO A 1 116 ? -22.954 3.999 4.610 1.00 63.44 116 PRO A CA 1
ATOM 932 C C . PRO A 1 116 ? -21.936 2.985 4.079 1.00 63.44 116 PRO A C 1
ATOM 934 O O . PRO A 1 116 ? -21.856 2.732 2.875 1.00 63.44 116 PRO A O 1
ATOM 937 N N . ILE A 1 117 ? -21.148 2.381 4.972 1.00 67.19 117 ILE A N 1
ATOM 938 C CA . ILE A 1 117 ? -20.463 1.125 4.659 1.00 67.19 117 ILE A CA 1
ATOM 939 C C . ILE A 1 117 ? -21.572 0.098 4.449 1.00 67.19 117 ILE A C 1
ATOM 941 O O . ILE A 1 117 ? -22.168 -0.403 5.401 1.00 67.19 117 ILE A O 1
ATOM 945 N N . GLN A 1 118 ? -21.892 -0.177 3.186 1.00 70.62 118 GLN A N 1
ATOM 946 C CA . GLN A 1 118 ? -22.931 -1.130 2.828 1.00 70.62 118 GLN A CA 1
ATOM 947 C C . GLN A 1 118 ? -22.410 -2.553 3.054 1.00 70.62 118 GLN A C 1
ATOM 949 O O . GLN A 1 118 ? -21.970 -3.232 2.131 1.00 70.62 118 GLN A O 1
ATOM 954 N N . VAL A 1 119 ? -22.463 -3.017 4.302 1.00 75.50 119 VAL A N 1
ATOM 955 C CA . VAL A 1 119 ? -22.063 -4.380 4.695 1.00 75.50 119 VAL A CA 1
ATOM 956 C C . VAL A 1 119 ? -22.904 -5.466 4.015 1.00 75.50 119 VAL A C 1
ATOM 958 O O . VAL A 1 119 ? -22.458 -6.601 3.882 1.00 75.50 119 VAL A O 1
ATOM 961 N N . ASN A 1 120 ? -24.102 -5.106 3.547 1.00 80.00 120 ASN A N 1
ATOM 962 C CA . ASN A 1 120 ? -25.033 -5.998 2.856 1.00 80.00 120 ASN A CA 1
ATOM 963 C C . ASN A 1 120 ? -24.983 -5.870 1.322 1.00 80.00 120 ASN A C 1
ATOM 965 O O . ASN A 1 120 ? -25.795 -6.487 0.636 1.00 80.00 120 ASN A O 1
ATOM 969 N N . PHE A 1 121 ? -24.064 -5.071 0.770 1.00 82.88 121 PHE A N 1
ATOM 970 C CA . PHE A 1 121 ? -23.941 -4.872 -0.672 1.00 82.88 121 PHE A CA 1
ATOM 971 C C . PHE A 1 121 ? -22.760 -5.661 -1.233 1.00 82.88 121 PHE A C 1
ATOM 973 O O . PHE A 1 121 ? -21.608 -5.433 -0.867 1.00 82.88 121 PHE A O 1
ATOM 980 N N . VAL A 1 122 ? -23.051 -6.571 -2.161 1.00 83.56 122 VAL A N 1
ATOM 981 C CA . VAL A 1 122 ? -22.027 -7.236 -2.969 1.00 83.56 122 VAL A CA 1
ATOM 982 C C . VAL A 1 122 ? -21.938 -6.497 -4.306 1.00 83.56 122 VAL A C 1
ATOM 984 O O . VAL A 1 122 ? -22.920 -6.496 -5.051 1.00 83.56 122 VAL A O 1
ATOM 987 N N . PRO A 1 123 ? -20.803 -5.849 -4.626 1.00 85.88 123 PRO A N 1
ATOM 988 C CA . PRO A 1 123 ? -20.658 -5.117 -5.875 1.00 85.88 123 PRO A CA 1
ATOM 989 C C . PRO A 1 123 ? -20.683 -6.068 -7.071 1.00 85.88 123 PRO A C 1
ATOM 991 O O . PRO A 1 123 ? -20.038 -7.115 -7.067 1.00 85.88 123 PRO A O 1
ATOM 994 N N . THR A 1 124 ? -21.385 -5.672 -8.130 1.00 90.50 124 THR A N 1
ATOM 995 C CA . THR A 1 124 ? -21.355 -6.375 -9.413 1.00 90.50 124 THR A CA 1
ATOM 996 C C . THR A 1 124 ? -20.098 -5.975 -10.178 1.00 90.50 124 THR A C 1
ATOM 998 O O . THR A 1 124 ? -19.988 -4.834 -10.632 1.00 90.50 124 THR A O 1
ATOM 1001 N N . THR A 1 125 ? -19.149 -6.894 -10.336 1.00 91.25 125 THR A N 1
ATOM 1002 C CA . THR A 1 125 ? -17.926 -6.674 -11.121 1.00 91.25 125 THR A CA 1
ATOM 1003 C C . THR A 1 125 ? -17.802 -7.719 -12.225 1.00 91.25 125 THR A C 1
ATOM 1005 O O . THR A 1 125 ? -18.298 -8.835 -12.096 1.00 91.25 125 THR A O 1
ATOM 1008 N N . ASN A 1 126 ? -17.130 -7.377 -13.331 1.00 93.88 126 ASN A N 1
ATOM 1009 C CA . ASN A 1 126 ? -16.826 -8.364 -14.376 1.00 93.88 126 ASN A CA 1
ATOM 1010 C C . ASN A 1 126 ? -15.872 -9.448 -13.868 1.00 93.88 126 ASN A C 1
ATOM 1012 O O . ASN A 1 126 ? -15.921 -10.588 -14.317 1.00 93.88 126 ASN A O 1
ATOM 1016 N N . VAL A 1 127 ? -14.987 -9.064 -12.948 1.00 93.31 127 VAL A N 1
ATOM 1017 C CA . VAL A 1 127 ? -13.976 -9.930 -12.364 1.00 93.31 127 VAL A CA 1
ATOM 1018 C C . VAL A 1 127 ? -13.978 -9.735 -10.855 1.00 93.31 127 VAL A C 1
ATOM 1020 O O . VAL A 1 127 ? -13.723 -8.636 -10.358 1.00 93.31 127 VAL A O 1
ATOM 1023 N N . GLN A 1 128 ? -14.251 -10.810 -10.121 1.00 95.38 128 GLN A N 1
ATOM 1024 C CA . GLN A 1 128 ? -14.088 -10.872 -8.675 1.00 95.38 128 GLN A CA 1
ATOM 1025 C C . GLN A 1 128 ? -12.938 -11.827 -8.358 1.00 95.38 128 GLN A C 1
ATOM 1027 O O . GLN A 1 128 ? -13.031 -13.026 -8.608 1.00 95.38 128 GLN A O 1
ATOM 1032 N N . MET A 1 129 ? -11.842 -11.301 -7.801 1.00 95.69 129 MET A N 1
ATOM 1033 C CA . MET A 1 129 ? -10.620 -12.086 -7.572 1.00 95.69 129 MET A CA 1
ATOM 1034 C C . MET A 1 129 ? -10.867 -13.328 -6.713 1.00 95.69 129 MET A C 1
ATOM 1036 O O . MET A 1 129 ? -10.308 -14.380 -6.996 1.00 95.69 129 MET A O 1
ATOM 1040 N N . LEU A 1 130 ? -11.741 -13.242 -5.707 1.00 94.50 130 LEU A N 1
ATOM 1041 C CA . LEU A 1 130 ? -12.074 -14.396 -4.869 1.00 94.50 130 LEU A CA 1
ATOM 1042 C C . LEU A 1 130 ? -12.699 -15.546 -5.675 1.00 94.50 130 LEU A C 1
ATOM 1044 O O . LEU A 1 130 ? -12.430 -16.708 -5.384 1.00 94.50 130 LEU A O 1
ATOM 1048 N N . ASP A 1 131 ? -13.507 -15.234 -6.686 1.00 94.81 131 ASP A N 1
ATOM 1049 C CA . ASP A 1 131 ? -14.131 -16.244 -7.542 1.00 94.81 131 ASP A CA 1
ATOM 1050 C C . ASP A 1 131 ? -13.181 -16.735 -8.635 1.00 94.81 131 ASP A C 1
ATOM 1052 O O . ASP A 1 131 ? -13.161 -17.927 -8.942 1.00 94.81 131 ASP A O 1
ATOM 1056 N N . LEU A 1 132 ? -12.302 -15.866 -9.146 1.00 95.62 132 LEU A N 1
ATOM 1057 C CA . LEU A 1 132 ? -11.196 -16.296 -10.005 1.00 95.62 132 LEU A CA 1
ATOM 1058 C C . LEU A 1 132 ? -10.302 -17.322 -9.305 1.00 95.62 132 LEU A C 1
ATOM 1060 O O . LEU A 1 132 ? -9.970 -18.351 -9.880 1.00 95.62 132 LEU A O 1
ATOM 1064 N N . TYR A 1 133 ? -9.960 -17.098 -8.038 1.00 96.50 133 TYR A N 1
ATOM 1065 C CA . TYR A 1 133 ? -9.127 -18.036 -7.285 1.00 96.50 133 TYR A CA 1
ATOM 1066 C C . TYR A 1 133 ? -9.776 -19.414 -7.111 1.00 96.50 133 TYR A C 1
ATOM 1068 O O . TYR A 1 133 ? -9.065 -20.401 -6.966 1.00 96.50 133 TYR A O 1
ATOM 1076 N N . LYS A 1 134 ? -11.110 -19.510 -7.140 1.00 95.94 134 LYS A N 1
ATOM 1077 C CA . LYS A 1 134 ? -11.816 -20.801 -7.080 1.00 95.94 134 LYS A CA 1
ATOM 1078 C C . LYS A 1 134 ? -11.785 -21.559 -8.408 1.00 95.94 134 LYS A C 1
ATOM 1080 O O . LYS A 1 134 ? -12.035 -22.759 -8.412 1.00 95.94 134 LYS A O 1
ATOM 1085 N N . THR A 1 135 ? -11.551 -20.863 -9.519 1.00 95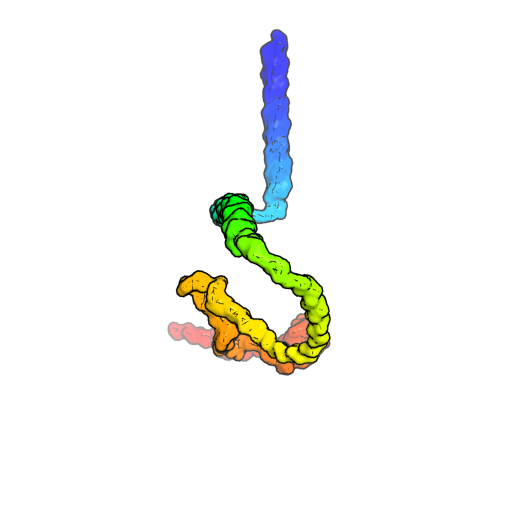.38 135 THR A N 1
ATOM 1086 C CA . THR A 1 135 ? -11.635 -21.424 -10.877 1.00 95.38 135 THR A CA 1
ATOM 1087 C C . THR A 1 135 ? -10.269 -21.678 -11.512 1.00 95.38 135 THR A C 1
ATOM 1089 O O . THR A 1 135 ? -10.162 -22.535 -12.385 1.00 95.38 135 THR A O 1
ATOM 1092 N N . LEU A 1 136 ? -9.219 -20.978 -11.078 1.00 95.00 136 LEU A N 1
ATOM 1093 C CA . LEU A 1 136 ? -7.855 -21.155 -11.581 1.00 95.00 136 LEU A CA 1
ATOM 1094 C C . LEU A 1 136 ? -7.221 -22.473 -11.095 1.00 95.00 136 LEU A C 1
ATOM 1096 O O . LEU A 1 136 ? -7.325 -22.826 -9.924 1.00 95.00 136 LEU A O 1
ATOM 1100 N N . SER A 1 137 ? -6.504 -23.171 -11.985 1.00 91.44 137 SER A N 1
ATOM 1101 C CA . SER A 1 137 ? -5.791 -24.430 -11.690 1.00 91.44 137 SER A CA 1
ATOM 1102 C C . SER A 1 137 ? -4.388 -24.240 -11.089 1.00 91.44 137 SER A C 1
ATOM 1104 O O . SER A 1 137 ? -3.801 -25.202 -10.604 1.00 91.44 137 SER A O 1
ATOM 1106 N N . PHE A 1 138 ? -3.859 -23.007 -11.089 1.00 94.25 138 PHE A N 1
ATOM 1107 C CA . PHE A 1 138 ? -2.546 -22.618 -10.534 1.00 94.25 138 PHE A CA 1
ATOM 1108 C C . PHE A 1 138 ? -1.357 -23.491 -10.978 1.00 94.25 138 PHE A C 1
ATOM 1110 O O . PHE A 1 138 ? -0.376 -23.649 -10.249 1.00 94.25 138 PHE A O 1
ATOM 1117 N N . GLU A 1 139 ? -1.423 -24.049 -12.183 1.00 93.69 139 GLU A N 1
ATOM 1118 C CA . GLU A 1 139 ? -0.347 -24.869 -12.731 1.00 93.69 139 GLU A CA 1
ATOM 1119 C C . GLU A 1 139 ? 0.873 -24.010 -13.098 1.00 93.69 139 GLU A C 1
ATOM 1121 O O . GLU A 1 139 ? 0.749 -22.931 -13.678 1.00 93.69 139 GLU A O 1
ATOM 1126 N N . ASN A 1 140 ? 2.074 -24.498 -12.777 1.00 92.88 140 ASN A N 1
ATOM 1127 C CA . ASN A 1 140 ? 3.341 -23.832 -13.087 1.00 92.88 140 ASN A CA 1
ATOM 1128 C C . ASN A 1 140 ? 3.977 -24.445 -14.343 1.00 92.88 140 ASN A C 1
ATOM 1130 O O . ASN A 1 140 ? 4.988 -25.147 -14.268 1.00 92.88 140 ASN A O 1
ATOM 1134 N N . ILE A 1 141 ? 3.330 -24.242 -15.487 1.00 93.56 141 ILE A N 1
ATOM 1135 C CA . ILE A 1 141 ? 3.797 -24.739 -16.787 1.00 93.56 141 ILE A CA 1
ATOM 1136 C C . ILE A 1 141 ? 4.833 -23.763 -17.360 1.00 93.56 141 ILE A C 1
ATOM 1138 O O . ILE A 1 141 ? 4.661 -22.551 -17.266 1.00 93.56 141 ILE A O 1
ATOM 1142 N N . ASP A 1 142 ? 5.900 -24.282 -17.979 1.00 92.31 142 ASP A N 1
ATOM 1143 C CA . ASP A 1 142 ? 6.890 -23.447 -18.670 1.00 92.31 142 ASP A CA 1
ATOM 1144 C C . ASP A 1 142 ? 6.318 -22.903 -19.990 1.00 92.31 142 ASP A C 1
ATOM 1146 O O . ASP A 1 142 ? 6.123 -23.644 -20.955 1.00 92.31 142 ASP A O 1
ATOM 1150 N N . GLY A 1 143 ? 6.094 -21.590 -20.047 1.00 92.94 143 GLY A N 1
ATOM 1151 C CA . GLY A 1 143 ? 5.625 -20.881 -21.243 1.00 92.94 143 GLY A CA 1
ATOM 1152 C C . GLY A 1 143 ? 6.682 -20.628 -22.332 1.00 92.94 143 GLY A C 1
ATOM 1153 O O . GLY A 1 143 ? 6.415 -19.925 -23.310 1.00 92.94 143 GLY A O 1
ATOM 1154 N N . GLY A 1 144 ? 7.899 -21.169 -22.197 1.00 92.69 144 GLY A N 1
ATOM 1155 C CA . GLY A 1 144 ? 8.969 -21.054 -23.191 1.00 92.69 144 GLY A CA 1
ATOM 1156 C C . GLY A 1 144 ? 9.820 -19.790 -22.988 1.00 92.69 144 GLY A C 1
ATOM 1157 O O . GLY A 1 144 ? 10.498 -19.694 -21.962 1.00 92.69 144 GLY A O 1
ATOM 1158 N N . PRO A 1 145 ? 9.858 -18.830 -23.941 1.00 93.19 145 PRO A N 1
ATOM 1159 C CA . PRO A 1 145 ? 10.536 -17.543 -23.741 1.00 93.19 145 PRO A CA 1
ATOM 1160 C C . PRO A 1 145 ? 9.909 -16.702 -22.621 1.00 93.19 145 PRO A C 1
ATOM 1162 O O . PRO A 1 145 ? 10.623 -16.006 -21.902 1.00 93.19 145 PRO A O 1
ATOM 1165 N N . TRP A 1 146 ? 8.587 -16.796 -22.440 1.00 92.69 146 TRP A N 1
ATOM 1166 C CA . TRP A 1 146 ? 7.874 -16.187 -21.321 1.00 92.69 146 TRP A CA 1
ATOM 1167 C C . TRP A 1 146 ? 7.473 -17.273 -20.322 1.00 92.69 146 TRP A C 1
ATOM 1169 O O . TRP A 1 146 ? 6.449 -17.927 -20.476 1.00 92.69 146 TRP A O 1
ATOM 1179 N N . LYS A 1 147 ? 8.300 -17.468 -19.289 1.00 91.75 147 LYS A N 1
ATOM 1180 C CA . LYS A 1 147 ? 8.219 -18.615 -18.366 1.00 91.75 147 LYS A CA 1
ATOM 1181 C C . LYS A 1 147 ? 6.870 -18.831 -17.684 1.00 91.75 147 LYS A C 1
ATOM 1183 O O . LYS A 1 147 ? 6.522 -19.976 -17.444 1.00 91.75 147 LYS A O 1
ATOM 1188 N N . GLN A 1 148 ? 6.131 -17.763 -17.398 1.00 94.12 148 GLN A N 1
ATOM 1189 C CA . GLN A 1 148 ? 4.832 -17.806 -16.713 1.00 94.12 148 GLN A CA 1
ATOM 1190 C C . GLN A 1 148 ? 3.679 -17.329 -17.607 1.00 94.12 148 GLN A C 1
ATOM 1192 O O . GLN A 1 148 ? 2.662 -16.848 -17.115 1.00 94.12 148 GLN A O 1
ATOM 1197 N N . GLY A 1 149 ? 3.853 -17.397 -18.925 1.00 92.25 149 GLY A N 1
ATOM 1198 C CA . GLY A 1 149 ? 2.813 -17.031 -19.877 1.00 92.25 149 GLY A CA 1
ATOM 1199 C C . GLY A 1 149 ? 2.790 -17.986 -21.055 1.00 92.25 149 GLY A C 1
ATOM 1200 O O . GLY A 1 149 ? 2.947 -19.192 -20.892 1.00 92.25 149 GLY A O 1
ATOM 1201 N N . TRP A 1 150 ? 2.569 -17.453 -22.249 1.00 93.75 150 TRP A N 1
ATOM 1202 C CA . TRP A 1 150 ? 2.481 -18.247 -23.471 1.00 93.75 150 TRP A CA 1
ATOM 1203 C C . TRP A 1 150 ? 3.124 -17.518 -24.650 1.00 93.75 150 TRP A C 1
ATOM 1205 O O . TRP A 1 150 ? 3.461 -16.334 -24.578 1.00 93.75 150 TRP A O 1
ATOM 1215 N N . ARG A 1 151 ? 3.305 -18.237 -25.762 1.00 92.12 151 ARG A N 1
ATOM 1216 C CA . ARG A 1 151 ? 3.750 -17.643 -27.024 1.00 92.12 151 ARG A CA 1
ATOM 1217 C C . ARG A 1 151 ? 2.641 -16.751 -27.576 1.00 92.12 151 ARG A C 1
ATOM 1219 O O . ARG A 1 151 ? 1.569 -17.240 -27.914 1.00 92.12 151 ARG A O 1
ATOM 1226 N N . ILE A 1 152 ? 2.916 -15.454 -27.662 1.00 91.38 152 ILE A N 1
ATOM 1227 C CA . ILE A 1 152 ? 1.988 -14.472 -28.222 1.00 91.38 152 ILE A CA 1
ATOM 1228 C C . ILE A 1 152 ? 2.165 -14.451 -29.742 1.00 91.38 152 ILE A C 1
ATOM 1230 O O . ILE A 1 152 ? 3.275 -14.240 -30.230 1.00 91.38 152 ILE A O 1
ATOM 1234 N N . GLU A 1 153 ? 1.073 -14.653 -30.471 1.00 89.94 153 GLU A N 1
ATOM 1235 C CA . GLU A 1 153 ? 0.998 -14.483 -31.923 1.00 89.94 153 GLU A CA 1
ATOM 1236 C C . GLU A 1 153 ? 0.144 -13.248 -32.215 1.00 89.94 153 GLU A C 1
ATOM 1238 O O . GLU A 1 153 ? -0.964 -13.113 -31.694 1.00 89.94 153 GLU A O 1
ATOM 1243 N N . VAL A 1 154 ? 0.681 -12.317 -33.001 1.00 88.31 154 VAL A N 1
ATOM 1244 C CA . VAL A 1 154 ? -0.006 -11.080 -33.389 1.00 88.31 154 VAL A CA 1
ATOM 1245 C C . VAL A 1 154 ? -0.270 -11.148 -34.888 1.00 88.31 154 VAL A C 1
ATOM 1247 O O . VAL A 1 154 ? 0.654 -11.398 -35.658 1.00 88.31 154 VAL A O 1
ATOM 1250 N N . ASP A 1 155 ? -1.519 -10.925 -35.304 1.00 87.94 155 ASP A N 1
ATOM 1251 C CA . ASP A 1 155 ? -1.864 -10.794 -36.722 1.00 87.94 155 ASP A CA 1
ATOM 1252 C C . ASP A 1 155 ? -1.421 -9.413 -37.224 1.00 87.94 155 ASP A C 1
ATOM 1254 O O . ASP A 1 155 ? -1.945 -8.380 -36.793 1.00 87.94 155 ASP A O 1
ATOM 1258 N N . GLU A 1 156 ? -0.461 -9.389 -38.147 1.00 78.62 156 GLU A N 1
ATOM 1259 C CA . GLU A 1 156 ? 0.108 -8.168 -38.732 1.00 78.62 156 GLU A CA 1
ATOM 1260 C C . GLU A 1 156 ? -0.947 -7.264 -39.394 1.00 78.62 156 GLU A C 1
ATOM 1262 O O . GLU A 1 156 ? -0.752 -6.052 -39.502 1.00 78.62 156 GLU A O 1
ATOM 1267 N N . LYS A 1 157 ? -2.110 -7.809 -39.775 1.00 77.00 157 LYS A N 1
ATOM 1268 C CA . LYS A 1 157 ? -3.205 -7.038 -40.389 1.00 77.00 157 LYS A CA 1
ATOM 1269 C C . LYS A 1 157 ? -3.883 -6.048 -39.442 1.00 77.00 157 LYS A C 1
ATOM 1271 O O . LYS A 1 157 ? -4.605 -5.168 -39.902 1.00 77.00 157 LYS A O 1
ATOM 1276 N N . THR A 1 158 ? -3.658 -6.152 -38.134 1.00 65.31 158 THR A N 1
ATOM 1277 C CA . THR A 1 158 ? -4.266 -5.242 -37.148 1.00 65.31 158 THR A CA 1
ATOM 1278 C C . THR A 1 158 ? -3.564 -3.879 -37.045 1.00 65.31 158 THR A C 1
ATOM 1280 O O . THR A 1 158 ? -4.083 -2.982 -36.384 1.00 65.31 158 THR A O 1
ATOM 1283 N N . GLY A 1 159 ? -2.424 -3.689 -37.729 1.00 61.69 159 GLY A N 1
ATOM 1284 C CA . GLY A 1 159 ? -1.615 -2.464 -37.668 1.00 61.69 159 GLY A CA 1
ATOM 1285 C C . GLY A 1 159 ? -1.712 -1.514 -38.869 1.00 61.69 159 GLY A C 1
ATOM 1286 O O . GLY A 1 159 ? -1.189 -0.403 -38.794 1.00 61.69 159 GLY A O 1
ATOM 1287 N N . THR A 1 160 ? -2.369 -1.883 -39.972 1.00 55.22 160 THR A N 1
ATOM 1288 C CA . THR A 1 160 ? -2.498 -0.982 -41.131 1.00 55.22 160 THR A CA 1
ATOM 1289 C C . THR A 1 160 ? -3.697 -0.058 -40.956 1.00 55.22 160 THR A C 1
ATOM 1291 O O . THR A 1 160 ? -4.740 -0.228 -41.587 1.00 55.22 160 THR A O 1
ATOM 1294 N N . GLY A 1 161 ? -3.542 0.933 -40.078 1.00 56.38 161 GLY A N 1
ATOM 1295 C CA . GLY A 1 161 ? -4.345 2.145 -40.135 1.00 56.38 161 GLY A CA 1
ATOM 1296 C C . GLY A 1 161 ? -4.182 2.767 -41.519 1.00 56.38 161 GLY A C 1
ATOM 1297 O O . GLY A 1 161 ? -3.083 3.130 -41.927 1.00 56.38 161 GLY A O 1
ATOM 1298 N N . THR A 1 162 ? -5.282 2.824 -42.255 1.00 50.59 162 THR A N 1
ATOM 1299 C CA . THR A 1 162 ? -5.440 3.515 -43.531 1.00 50.59 162 THR A CA 1
ATOM 1300 C C . THR A 1 162 ? -4.889 4.940 -43.454 1.00 50.59 162 THR A C 1
ATOM 1302 O O . THR A 1 162 ? -5.531 5.825 -42.893 1.00 50.59 162 THR A O 1
ATOM 1305 N N . THR A 1 163 ? -3.722 5.183 -44.047 1.00 51.91 163 THR A N 1
ATOM 1306 C CA . THR A 1 163 ? -3.396 6.500 -44.601 1.00 51.91 163 THR A CA 1
ATOM 1307 C C . THR A 1 163 ? -4.150 6.615 -45.925 1.00 51.91 163 THR A C 1
ATOM 1309 O O . THR A 1 163 ? -3.709 6.068 -46.938 1.00 51.91 163 THR A O 1
ATOM 1312 N N . SER A 1 164 ? -5.334 7.226 -45.886 1.00 45.50 164 SER A N 1
ATOM 1313 C CA . SER A 1 164 ? -6.005 7.800 -47.062 1.00 45.50 164 SER A CA 1
ATOM 1314 C C . SER A 1 164 ? -5.759 9.298 -47.098 1.00 45.50 164 SER A C 1
ATOM 1316 O O . SER A 1 164 ? -5.678 9.891 -45.999 1.00 45.50 164 SER A O 1
#

Secondary structure (DSSP, 8-state):
-HHHHHHHHHHHHHHHHHHHHHHHHHHHTTS--TTHHHHHHHHHHHHHHHHHHHHHHHHHHHHHHHHHHHHHHHHHHHT---S------------------------S-SS-TT----TT-----S--HHHHHHH--------TTSTTS------GGGG-----

Organism: NCBI:txid1265417

Foldseek 3Di:
DVVVVVVVVVVVVVVVVVVVVVVVVVVVVVDDDPVCVVVVVVVVVVVVVVVVVVVVVVVVVVVVVVVVVVVVVVVVVVPDDDDDDDDDDDDDDDDDDPPPPDDPPPPLPPDDPPDPPPPVDDDDDPDDVVVVVVVDPPDQCQQDVRGRDHDDDDDPVVPPDDPD